Protein AF-A0A8X7C765-F1 (afdb_monomer_lite)

Sequence (168 aa):
MLQKYILHLWETSGDFVQSQWDKIFASLGSDVDTIAIWGTFTYTCLLYWIVASFYTFIDVTGKPKFAVKHRIQDIPSYPVPLNSVLKLSRQVLINQILSIPFYMVGYHLMVLRGYDTKKSLPSFQRVFLELLFCAAVEEIGFYYSHRVLHLPFFYKHIHKKHHEWKSP

Foldseek 3Di:
DVVVVVVVVQVVVQVVVLVVLVVVCVVVDVPLLCCQQVVVLVVVVVVCCVVVVVVLVCLQPVDDVVVNVVDPDDDVDGSDDVVVVVVVVVVVVVVSVVCSVVSNVVSVVCVVVPNDSDSRDDGSVVVVVVVVVVVVVCVVVVVVVVVVCPPPVNVVPPVVVVCPPDDD

Radius of gyration: 20.83 Å; chains: 1; bounding box: 42×42×60 Å

Structure (mmCIF, N/CA/C/O backbone):
data_AF-A0A8X7C765-F1
#
_entry.id   AF-A0A8X7C765-F1
#
loop_
_atom_site.group_PDB
_atom_site.id
_atom_site.type_symbol
_atom_site.label_atom_id
_atom_site.label_alt_id
_atom_site.label_comp_id
_atom_site.label_asym_id
_atom_site.label_entity_id
_atom_site.label_seq_id
_atom_site.pdbx_PDB_ins_code
_atom_site.Cartn_x
_atom_site.Cartn_y
_atom_site.Cartn_z
_atom_site.occupancy
_atom_site.B_iso_or_equiv
_atom_site.auth_seq_id
_atom_site.auth_comp_id
_atom_site.auth_asym_id
_atom_site.auth_atom_id
_atom_site.pdbx_PDB_model_num
ATOM 1 N N . MET A 1 1 ? -7.412 15.705 -37.286 1.00 73.81 1 MET A N 1
ATOM 2 C CA . MET A 1 1 ? -7.114 16.745 -36.275 1.00 73.81 1 MET A CA 1
ATOM 3 C C . MET A 1 1 ? -7.062 16.136 -34.872 1.00 73.81 1 MET A C 1
ATOM 5 O O . MET A 1 1 ? -5.984 16.113 -34.301 1.00 73.81 1 MET A O 1
ATOM 9 N N . LEU A 1 2 ? -8.149 15.531 -34.376 1.00 80.06 2 LEU A N 1
ATOM 10 C CA . LEU A 1 2 ? -8.221 14.869 -33.059 1.00 80.06 2 LEU A CA 1
ATOM 11 C C . LEU A 1 2 ? -7.115 13.822 -32.801 1.00 80.06 2 LEU A C 1
ATOM 13 O O . LEU A 1 2 ? -6.479 13.842 -31.757 1.00 80.06 2 LEU A O 1
ATOM 17 N N . GLN A 1 3 ? -6.822 12.962 -33.780 1.00 81.12 3 GLN A N 1
ATOM 18 C CA . GLN A 1 3 ? -5.778 11.936 -33.658 1.00 81.12 3 GLN A CA 1
ATOM 19 C C . GLN A 1 3 ? -4.382 12.523 -33.379 1.00 81.12 3 GLN A C 1
ATOM 21 O O . GLN A 1 3 ? -3.630 11.954 -32.598 1.00 81.12 3 GLN A O 1
ATOM 26 N N . LYS A 1 4 ? -4.051 13.685 -33.964 1.00 84.12 4 LYS A N 1
ATOM 27 C CA . LYS A 1 4 ? -2.771 14.369 -33.715 1.00 84.12 4 LYS A CA 1
ATOM 28 C C . LYS A 1 4 ? -2.699 14.924 -32.292 1.00 84.12 4 LYS A C 1
ATOM 30 O O . LYS A 1 4 ? -1.660 14.809 -31.659 1.00 84.12 4 LYS A O 1
ATOM 35 N N . TYR A 1 5 ? -3.802 15.475 -31.781 1.00 86.69 5 TYR A N 1
ATOM 36 C CA . TYR A 1 5 ? -3.880 15.952 -30.397 1.00 86.69 5 TYR A CA 1
ATOM 37 C C . TYR A 1 5 ? -3.743 14.813 -29.385 1.00 86.69 5 TYR A C 1
ATOM 39 O O . TYR A 1 5 ? -3.026 14.957 -28.403 1.00 86.69 5 TYR A O 1
ATOM 47 N N . ILE A 1 6 ? -4.390 13.675 -29.646 1.00 84.81 6 ILE A N 1
ATOM 48 C CA . ILE A 1 6 ? -4.301 12.488 -28.790 1.00 84.81 6 ILE A CA 1
ATOM 49 C C . ILE A 1 6 ? -2.866 11.946 -28.763 1.00 84.81 6 ILE A C 1
ATOM 51 O O . ILE A 1 6 ? -2.335 11.693 -27.688 1.00 84.81 6 ILE A O 1
ATOM 55 N N . LEU A 1 7 ? -2.217 11.816 -29.925 1.00 87.94 7 LEU A N 1
ATOM 56 C CA . LEU A 1 7 ? -0.815 11.391 -30.006 1.00 87.94 7 LEU A CA 1
ATOM 57 C C . LEU A 1 7 ? 0.111 12.345 -29.246 1.00 87.94 7 LEU A C 1
ATOM 59 O O . LEU A 1 7 ? 0.899 11.900 -28.419 1.00 87.94 7 LEU A O 1
ATOM 63 N N . HIS A 1 8 ? -0.054 13.652 -29.455 1.00 88.38 8 HIS A N 1
ATOM 64 C CA . HIS A 1 8 ? 0.739 14.662 -28.764 1.00 88.38 8 HIS A CA 1
ATOM 65 C C . HIS A 1 8 ? 0.554 14.614 -27.239 1.00 88.38 8 HIS A C 1
ATOM 67 O O . HIS A 1 8 ? 1.524 14.743 -26.495 1.00 88.38 8 HIS A O 1
ATOM 73 N N . LEU A 1 9 ? -0.674 14.384 -26.760 1.00 88.62 9 LEU A N 1
ATOM 74 C CA . LEU A 1 9 ? -0.951 14.190 -25.336 1.00 88.62 9 LEU A CA 1
ATOM 75 C C . LEU A 1 9 ? -0.209 12.966 -24.782 1.00 88.62 9 LEU A C 1
ATOM 77 O O . LEU A 1 9 ? 0.377 13.048 -23.704 1.00 88.62 9 LEU A O 1
ATOM 81 N N . TRP A 1 10 ? -0.214 11.843 -25.506 1.00 90.44 10 TRP A N 1
ATOM 82 C CA . TRP A 1 10 ? 0.490 10.633 -25.075 1.00 90.44 10 TRP A CA 1
ATOM 83 C C . TRP A 1 10 ? 2.003 10.820 -25.015 1.00 90.44 10 TRP A C 1
ATOM 85 O O . TRP A 1 10 ? 2.623 10.391 -24.043 1.00 90.44 10 TRP A O 1
ATOM 95 N N . GLU A 1 11 ? 2.581 11.468 -26.024 1.00 90.19 11 GLU A N 1
ATOM 96 C CA . GLU A 1 11 ? 4.018 11.747 -26.099 1.00 90.19 11 GLU A CA 1
ATOM 97 C C . GLU A 1 11 ? 4.453 12.685 -24.970 1.00 90.19 11 GLU A C 1
ATOM 99 O O . GLU A 1 11 ? 5.283 12.312 -24.147 1.00 90.19 11 GLU A O 1
ATOM 104 N N . THR A 1 12 ? 3.809 13.850 -24.848 1.00 91.75 12 THR A N 1
ATOM 105 C CA . THR A 1 12 ? 4.139 14.835 -23.801 1.00 91.75 12 THR A CA 1
ATOM 106 C C . THR A 1 12 ? 3.964 14.282 -22.387 1.00 91.75 12 THR A C 1
ATOM 108 O O . THR A 1 12 ? 4.781 14.560 -21.508 1.00 91.75 12 THR A O 1
ATOM 111 N N . SER A 1 13 ? 2.933 13.461 -22.159 1.00 90.88 13 SER A N 1
ATOM 112 C CA . SER A 1 13 ? 2.738 12.786 -20.870 1.00 90.88 13 SER A CA 1
ATOM 113 C C . SER A 1 13 ? 3.833 11.749 -20.608 1.00 90.88 13 SER A C 1
ATOM 115 O O . SER A 1 13 ? 4.337 11.664 -19.489 1.00 90.88 13 SER A O 1
ATOM 117 N N . GLY A 1 14 ? 4.227 10.982 -21.629 1.00 90.56 14 GLY A N 1
ATOM 118 C CA . GLY A 1 14 ? 5.324 10.018 -21.543 1.00 90.56 14 GLY A CA 1
ATOM 119 C C . GLY A 1 14 ? 6.653 10.685 -21.191 1.00 90.56 14 GLY A C 1
ATOM 120 O O . GLY A 1 14 ? 7.301 10.278 -20.227 1.00 90.56 14 GLY A O 1
ATOM 121 N N . ASP A 1 15 ? 7.007 11.756 -21.901 1.00 91.81 15 ASP A N 1
ATOM 122 C CA . ASP A 1 15 ? 8.240 12.518 -21.680 1.00 91.81 15 ASP A CA 1
ATOM 123 C C . ASP A 1 15 ? 8.292 13.118 -20.272 1.00 91.81 15 ASP A C 1
ATOM 125 O O . ASP A 1 15 ? 9.315 13.053 -19.582 1.00 91.81 15 ASP A O 1
ATOM 129 N N . PHE A 1 16 ? 7.167 13.665 -19.801 1.00 92.31 16 PHE A N 1
ATOM 130 C CA . PHE A 1 16 ? 7.075 14.193 -18.447 1.00 92.31 16 PHE A CA 1
ATOM 131 C C . PHE A 1 16 ? 7.335 13.104 -17.400 1.00 92.31 16 PHE A C 1
ATOM 133 O O . PHE A 1 16 ? 8.164 13.307 -16.508 1.00 92.31 16 PHE A O 1
ATOM 140 N N . VAL A 1 17 ? 6.670 11.949 -17.508 1.00 89.75 17 VAL A N 1
ATOM 141 C CA . VAL A 1 17 ? 6.823 10.845 -16.547 1.00 89.75 17 VAL A CA 1
ATOM 142 C C . VAL A 1 17 ? 8.245 10.280 -16.592 1.00 89.75 17 VAL A C 1
ATOM 144 O O . VAL A 1 17 ? 8.853 10.100 -15.535 1.00 89.75 17 VAL A O 1
ATOM 147 N N . GLN A 1 18 ? 8.820 10.097 -17.785 1.00 91.31 18 GLN A N 1
ATOM 148 C CA . GLN A 1 18 ? 10.214 9.679 -17.946 1.00 91.31 18 GLN A CA 1
ATOM 149 C C . GLN A 1 18 ? 11.175 10.657 -17.259 1.00 91.31 18 GLN A C 1
ATOM 151 O O . GLN A 1 18 ? 12.058 10.230 -16.521 1.00 91.31 18 GLN A O 1
ATOM 156 N N . SER A 1 19 ? 10.967 11.970 -17.413 1.00 91.75 19 SER A N 1
ATOM 157 C CA . SER A 1 19 ? 11.832 12.975 -16.784 1.00 91.75 19 SER A CA 1
ATOM 158 C C . SER A 1 19 ? 11.791 12.940 -15.251 1.00 91.75 19 SER A C 1
ATOM 160 O O . SER A 1 19 ? 12.791 13.245 -14.600 1.00 91.75 19 SER A O 1
ATOM 162 N N . GLN A 1 20 ? 10.654 12.572 -14.645 1.00 90.88 20 GLN A N 1
ATOM 163 C CA . GLN A 1 20 ? 10.581 12.394 -13.191 1.00 90.88 20 GLN A CA 1
ATOM 164 C C . GLN A 1 20 ? 11.237 11.082 -12.766 1.00 90.88 20 GLN A C 1
ATOM 166 O O . GLN A 1 20 ? 11.953 11.057 -11.765 1.00 90.88 20 GLN A O 1
ATOM 171 N N . TRP A 1 21 ? 11.041 10.014 -13.540 1.00 86.50 21 TRP A N 1
ATOM 172 C CA . TRP A 1 21 ? 11.698 8.735 -13.300 1.00 86.50 21 TRP A CA 1
ATOM 173 C C . TRP A 1 21 ? 13.219 8.855 -13.351 1.00 86.50 21 TRP A C 1
ATOM 175 O O . TRP A 1 21 ? 13.895 8.368 -12.451 1.00 86.50 21 TRP A O 1
ATOM 185 N N . ASP A 1 22 ? 13.759 9.603 -14.311 1.00 88.81 22 ASP A N 1
ATOM 186 C CA . ASP A 1 22 ? 15.197 9.848 -14.414 1.00 88.81 22 ASP A CA 1
ATOM 187 C C . ASP A 1 22 ? 15.767 10.539 -13.166 1.00 88.81 22 ASP A C 1
ATOM 189 O O . ASP A 1 22 ? 16.877 10.216 -12.741 1.00 88.81 22 ASP A O 1
ATOM 193 N N . LYS A 1 23 ? 15.009 11.451 -12.539 1.00 88.19 23 LYS A N 1
ATOM 194 C CA . LYS A 1 23 ? 15.410 12.100 -11.277 1.00 88.19 23 LYS A CA 1
ATOM 195 C C . LYS A 1 23 ? 15.405 11.126 -10.103 1.00 88.19 23 LYS A C 1
ATOM 197 O O . LYS A 1 23 ? 16.312 11.177 -9.279 1.00 88.19 23 LYS A O 1
ATOM 202 N N . ILE A 1 24 ? 14.394 10.259 -10.022 1.00 82.50 24 ILE A N 1
ATOM 203 C CA . ILE A 1 24 ? 14.295 9.219 -8.986 1.00 82.50 24 ILE A CA 1
ATOM 204 C C . ILE A 1 24 ? 15.438 8.215 -9.148 1.00 82.50 24 ILE A C 1
ATOM 206 O O . ILE A 1 24 ? 16.118 7.881 -8.183 1.00 82.50 24 ILE A O 1
ATOM 210 N N . PHE A 1 25 ? 15.696 7.783 -10.379 1.00 81.69 25 PHE A N 1
ATOM 211 C CA . PHE A 1 25 ? 16.785 6.873 -10.704 1.00 81.69 25 PHE A CA 1
ATOM 212 C C . PHE A 1 25 ? 18.153 7.479 -10.360 1.00 81.69 25 PHE A C 1
ATOM 214 O O . PHE A 1 25 ? 19.021 6.807 -9.811 1.00 81.69 25 PHE A O 1
ATOM 221 N N . ALA A 1 26 ? 18.338 8.778 -10.622 1.00 83.69 26 ALA A N 1
ATOM 222 C CA . ALA A 1 26 ? 19.557 9.490 -10.249 1.00 83.69 26 ALA A CA 1
ATOM 223 C C . ALA A 1 26 ? 19.741 9.632 -8.726 1.00 83.69 26 ALA A C 1
ATOM 225 O O . ALA A 1 26 ? 20.879 9.686 -8.267 1.00 83.69 26 ALA A O 1
ATOM 226 N N . SER A 1 27 ? 18.657 9.703 -7.943 1.00 81.00 27 SER A N 1
ATOM 227 C CA . SER A 1 27 ? 18.730 9.905 -6.489 1.00 81.00 27 SER A CA 1
ATOM 228 C C . SER A 1 27 ? 18.818 8.608 -5.684 1.00 81.00 27 SER A C 1
ATOM 230 O O . SER A 1 27 ? 19.502 8.580 -4.664 1.00 81.00 27 SER A O 1
ATOM 232 N N . LEU A 1 28 ? 18.150 7.540 -6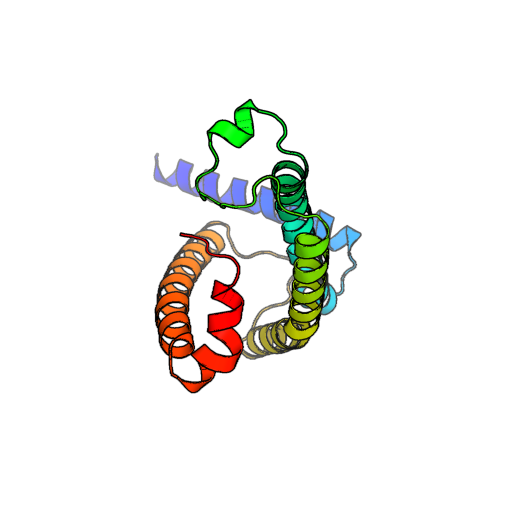.129 1.00 75.75 28 LEU A N 1
ATOM 233 C CA . LEU A 1 28 ? 18.104 6.246 -5.436 1.00 75.75 28 LEU A CA 1
ATOM 234 C C . LEU A 1 28 ? 19.216 5.275 -5.868 1.00 75.75 28 LEU A C 1
ATOM 236 O O . LEU A 1 28 ? 19.363 4.213 -5.267 1.00 75.75 28 LEU A O 1
ATOM 240 N N . GLY A 1 29 ? 20.028 5.656 -6.858 1.00 71.44 29 GLY A N 1
ATOM 241 C CA . GLY A 1 29 ? 21.129 4.853 -7.386 1.00 71.44 29 GLY A CA 1
ATOM 242 C C . GLY A 1 29 ? 20.706 3.952 -8.547 1.00 71.44 29 GLY A C 1
ATOM 243 O O . GLY A 1 29 ? 19.536 3.656 -8.743 1.00 71.44 29 GLY A O 1
ATOM 244 N N . SER A 1 30 ? 21.674 3.501 -9.344 1.00 68.38 30 SER A N 1
ATOM 245 C CA . SER A 1 30 ? 21.403 2.773 -10.594 1.00 68.38 30 SER A CA 1
ATOM 246 C C . SER A 1 30 ? 21.027 1.293 -10.417 1.00 68.38 30 SER A C 1
ATOM 248 O O . SER A 1 30 ? 20.996 0.561 -11.406 1.00 68.38 30 SER A O 1
ATOM 250 N N . ASP A 1 31 ? 20.785 0.831 -9.186 1.00 82.38 31 ASP A N 1
ATOM 251 C CA . ASP A 1 31 ? 20.409 -0.557 -8.907 1.00 82.38 31 ASP A CA 1
ATOM 252 C C . ASP A 1 31 ? 18.886 -0.731 -8.973 1.00 82.38 31 ASP A C 1
ATOM 254 O O . ASP A 1 31 ? 18.146 -0.467 -8.019 1.00 82.38 31 ASP A O 1
ATOM 258 N N . VAL A 1 32 ? 18.424 -1.163 -10.145 1.00 78.38 32 VAL A N 1
ATOM 259 C CA . VAL A 1 32 ? 17.002 -1.328 -10.463 1.00 78.38 32 VAL A CA 1
ATOM 260 C C . VAL A 1 32 ? 16.344 -2.365 -9.554 1.00 78.38 32 VAL A C 1
ATOM 262 O O . VAL A 1 32 ? 15.187 -2.182 -9.179 1.00 78.38 32 VAL A O 1
ATOM 265 N N . ASP A 1 33 ? 17.071 -3.406 -9.150 1.00 81.81 33 ASP A N 1
ATOM 266 C CA . ASP A 1 33 ? 16.553 -4.484 -8.304 1.00 81.81 33 ASP A CA 1
ATOM 267 C C . ASP A 1 33 ? 16.236 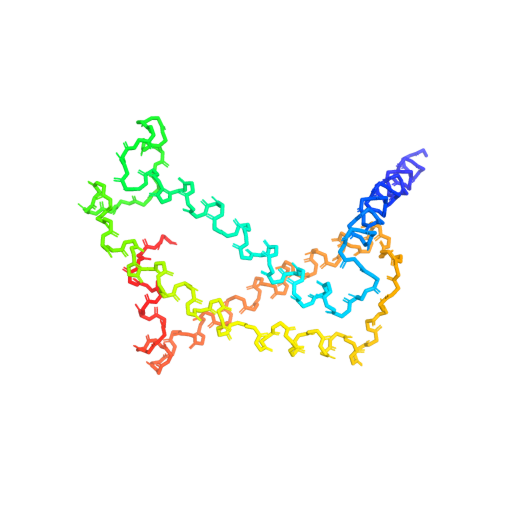-3.948 -6.903 1.00 81.81 33 ASP A C 1
ATOM 269 O O . ASP A 1 33 ? 15.141 -4.153 -6.362 1.00 81.81 33 ASP A O 1
ATOM 273 N N . THR A 1 34 ? 17.173 -3.179 -6.339 1.00 84.38 34 THR A N 1
ATOM 274 C CA . THR A 1 34 ? 16.989 -2.507 -5.050 1.00 84.38 34 THR A CA 1
ATOM 275 C C . THR A 1 34 ? 15.848 -1.496 -5.110 1.00 84.38 34 THR A C 1
ATOM 277 O O . THR A 1 34 ? 15.015 -1.470 -4.202 1.00 84.38 34 THR A O 1
ATOM 280 N N . ILE A 1 35 ? 15.739 -0.700 -6.179 1.00 85.00 35 ILE A N 1
ATOM 281 C CA . ILE A 1 35 ? 14.620 0.241 -6.339 1.00 85.00 35 ILE A CA 1
ATOM 282 C C . ILE A 1 35 ? 13.284 -0.508 -6.446 1.00 85.00 35 ILE A C 1
ATOM 284 O O . ILE A 1 35 ? 12.314 -0.132 -5.784 1.00 85.00 35 ILE A O 1
ATOM 288 N N . ALA A 1 36 ? 13.221 -1.576 -7.239 1.00 85.25 36 ALA A N 1
ATOM 289 C CA . ALA A 1 36 ? 11.986 -2.310 -7.484 1.00 85.25 36 ALA A CA 1
ATOM 290 C C . ALA A 1 36 ? 11.443 -2.971 -6.210 1.00 85.25 36 ALA A C 1
ATOM 292 O O . ALA A 1 36 ? 10.236 -2.937 -5.973 1.00 85.25 36 ALA A O 1
ATOM 293 N N . ILE A 1 37 ? 12.313 -3.529 -5.366 1.00 89.75 37 ILE A N 1
ATOM 294 C CA . ILE A 1 37 ? 11.904 -4.176 -4.114 1.00 89.75 37 ILE A CA 1
ATOM 295 C C . ILE A 1 37 ? 11.799 -3.146 -2.987 1.00 89.75 37 ILE A C 1
ATOM 297 O O . ILE A 1 37 ? 10.715 -2.913 -2.449 1.00 89.75 37 ILE A O 1
ATOM 301 N N . TRP A 1 38 ? 12.917 -2.517 -2.618 1.00 90.56 38 TRP A N 1
ATOM 302 C CA . TRP A 1 38 ? 13.008 -1.666 -1.430 1.00 90.56 38 TRP A CA 1
ATOM 303 C C . TRP A 1 38 ? 12.440 -0.275 -1.659 1.00 90.56 38 TRP A C 1
ATOM 305 O O . TRP A 1 38 ? 11.801 0.265 -0.756 1.00 90.56 38 TRP A O 1
ATOM 315 N N . GLY A 1 39 ? 12.614 0.288 -2.856 1.00 89.50 39 GLY A N 1
ATOM 316 C CA . GLY A 1 39 ? 11.986 1.554 -3.231 1.00 89.50 39 GLY A CA 1
ATOM 317 C C . GLY A 1 39 ? 10.462 1.438 -3.197 1.00 89.50 39 GLY A C 1
ATOM 318 O O . GLY A 1 39 ? 9.808 2.201 -2.485 1.00 89.50 39 GLY A O 1
ATOM 319 N N . THR A 1 40 ? 9.899 0.426 -3.865 1.00 89.38 40 THR A N 1
ATOM 320 C CA . THR A 1 40 ? 8.447 0.165 -3.855 1.00 89.38 40 THR A CA 1
ATOM 321 C C . THR A 1 40 ? 7.914 -0.132 -2.454 1.00 89.38 40 THR A C 1
ATOM 323 O O . THR A 1 40 ? 6.899 0.440 -2.047 1.00 89.38 40 THR A O 1
ATOM 326 N N . PHE A 1 41 ? 8.595 -0.992 -1.688 1.00 94.25 41 PHE A N 1
ATOM 327 C CA . PHE A 1 41 ? 8.196 -1.319 -0.317 1.00 94.25 41 PHE A CA 1
ATOM 328 C C . PHE A 1 41 ? 8.187 -0.078 0.583 1.00 94.25 41 PHE A C 1
ATOM 330 O O . PHE A 1 41 ? 7.212 0.176 1.294 1.00 94.25 41 PHE A O 1
ATOM 337 N N . THR A 1 42 ? 9.254 0.723 0.522 1.00 93.31 42 THR A N 1
ATOM 338 C CA . THR A 1 42 ? 9.398 1.944 1.324 1.00 93.31 42 THR A CA 1
ATOM 339 C C . THR A 1 42 ? 8.343 2.967 0.939 1.00 93.31 42 THR A C 1
ATOM 341 O O . THR A 1 42 ? 7.661 3.493 1.816 1.00 93.31 42 THR A O 1
ATOM 344 N N . TYR A 1 43 ? 8.152 3.208 -0.360 1.00 92.62 43 TYR A N 1
ATOM 345 C CA . TYR A 1 43 ? 7.128 4.121 -0.862 1.00 92.62 43 TYR A CA 1
ATOM 346 C C . TYR A 1 43 ? 5.729 3.722 -0.377 1.00 92.62 43 TYR A C 1
ATOM 348 O O . TYR A 1 43 ? 5.007 4.550 0.178 1.00 92.62 43 TYR A O 1
ATOM 356 N N . THR A 1 44 ? 5.377 2.440 -0.507 1.00 94.44 44 THR A N 1
ATOM 357 C CA . THR A 1 44 ? 4.064 1.921 -0.099 1.00 94.44 44 THR A CA 1
ATOM 358 C C . THR A 1 44 ? 3.851 2.055 1.409 1.00 94.44 44 THR A C 1
ATOM 360 O O . THR A 1 44 ? 2.797 2.517 1.850 1.00 94.44 44 THR A O 1
ATOM 363 N N . CYS A 1 45 ? 4.860 1.713 2.217 1.00 96.31 45 CYS A N 1
ATOM 364 C CA . CYS A 1 45 ? 4.796 1.871 3.669 1.00 96.31 45 CYS A CA 1
ATOM 365 C C . CYS A 1 45 ? 4.669 3.343 4.080 1.00 96.31 45 CYS A C 1
ATOM 367 O O . CYS A 1 45 ? 3.833 3.667 4.922 1.00 96.31 45 CYS A O 1
ATOM 369 N N . LEU A 1 46 ? 5.463 4.239 3.490 1.00 96.31 46 LEU A N 1
ATOM 370 C CA . LEU A 1 46 ? 5.409 5.671 3.788 1.00 96.31 46 LEU A CA 1
ATOM 371 C C . LEU A 1 46 ? 4.043 6.258 3.443 1.00 96.31 46 LEU A C 1
ATOM 373 O O . LEU A 1 46 ? 3.449 6.935 4.279 1.00 96.31 46 LEU A O 1
ATOM 377 N N . LEU A 1 47 ? 3.522 5.962 2.250 1.00 96.69 47 LEU A N 1
ATOM 378 C CA . LEU A 1 47 ? 2.205 6.429 1.829 1.00 96.69 47 LEU A CA 1
ATOM 379 C C . LEU A 1 47 ? 1.115 5.946 2.792 1.00 96.69 47 LEU A C 1
ATOM 381 O O . LEU A 1 47 ? 0.304 6.754 3.249 1.00 96.69 47 LEU A O 1
ATOM 385 N N . TYR A 1 48 ? 1.145 4.659 3.157 1.00 96.94 48 TYR A N 1
ATOM 386 C CA . TYR A 1 48 ? 0.239 4.099 4.157 1.00 96.94 48 TYR A CA 1
ATOM 387 C C . TYR A 1 48 ? 0.316 4.880 5.471 1.00 96.94 48 TYR A C 1
ATOM 389 O O . TYR A 1 48 ? -0.709 5.340 5.963 1.00 96.94 48 TYR A O 1
ATOM 397 N N . TRP A 1 49 ? 1.513 5.066 6.037 1.00 97.88 49 TRP A N 1
ATOM 398 C CA . TRP A 1 49 ? 1.660 5.704 7.346 1.00 97.88 49 TRP A CA 1
ATOM 399 C C . TRP A 1 49 ? 1.294 7.185 7.322 1.00 97.88 49 TRP A C 1
ATOM 401 O O . TRP A 1 49 ? 0.718 7.658 8.297 1.00 97.88 49 TRP A O 1
ATOM 411 N N . ILE A 1 50 ? 1.552 7.908 6.231 1.00 97.56 50 ILE A N 1
ATOM 412 C CA . ILE A 1 50 ? 1.139 9.310 6.081 1.00 97.56 50 ILE A CA 1
ATOM 413 C C . ILE A 1 50 ? -0.389 9.416 6.121 1.00 97.56 50 ILE A C 1
ATOM 415 O O . ILE A 1 50 ? -0.941 10.153 6.942 1.00 97.56 50 ILE A O 1
ATOM 419 N N . VAL A 1 51 ? -1.079 8.647 5.275 1.00 95.81 51 VAL A N 1
ATOM 420 C CA . VAL A 1 51 ? -2.544 8.690 5.173 1.00 95.81 51 VAL A CA 1
ATOM 421 C C . VAL A 1 51 ? -3.195 8.139 6.444 1.00 95.81 51 VAL A C 1
ATOM 423 O O . VAL A 1 51 ? -4.080 8.775 7.017 1.00 95.81 51 VAL A O 1
ATOM 426 N N . ALA A 1 52 ? -2.726 6.992 6.938 1.00 94.62 52 ALA A N 1
ATOM 427 C CA . ALA A 1 52 ? -3.249 6.371 8.148 1.00 94.62 52 ALA A CA 1
ATOM 428 C C . ALA A 1 52 ? -3.043 7.261 9.377 1.00 94.62 52 ALA A C 1
ATOM 430 O O . ALA A 1 52 ? -3.961 7.380 10.185 1.00 94.62 52 ALA A O 1
ATOM 431 N N . SER A 1 53 ? -1.890 7.926 9.518 1.00 95.44 53 SER A N 1
ATOM 432 C CA . SER A 1 53 ? -1.643 8.837 10.646 1.00 95.44 53 SER A CA 1
ATOM 433 C C . SER A 1 53 ? -2.561 10.053 10.602 1.00 95.44 53 SER A C 1
ATOM 435 O O . SER A 1 53 ? -3.038 10.478 11.652 1.00 95.44 53 SER A O 1
ATOM 437 N N . PHE A 1 54 ? -2.855 10.584 9.411 1.00 94.19 54 PHE A N 1
ATOM 438 C CA . PHE A 1 54 ? -3.809 11.681 9.256 1.00 94.19 54 PHE A CA 1
ATOM 439 C C . PHE A 1 54 ? -5.207 11.297 9.766 1.00 94.19 54 PHE A C 1
ATOM 441 O O . PHE A 1 54 ? -5.770 12.008 10.598 1.00 94.19 54 PHE A O 1
ATOM 448 N N . TYR A 1 55 ? -5.747 10.149 9.341 1.00 91.94 55 TYR A N 1
ATOM 449 C CA . TYR A 1 55 ? -7.057 9.685 9.817 1.00 91.94 55 TYR A CA 1
ATOM 450 C C . TYR A 1 55 ? -7.035 9.274 11.293 1.00 91.94 55 TYR A C 1
ATOM 452 O O . TYR A 1 55 ? -7.898 9.692 12.062 1.00 91.94 55 TYR A O 1
ATOM 460 N N . THR A 1 56 ? -5.993 8.562 11.724 1.00 92.56 56 THR A N 1
ATOM 461 C CA . THR A 1 56 ? -5.806 8.148 13.123 1.00 92.56 56 THR A CA 1
ATOM 462 C C . THR A 1 56 ? -5.740 9.352 14.060 1.00 92.56 56 THR A C 1
ATOM 464 O O . THR A 1 56 ? -6.279 9.310 15.164 1.00 92.56 56 THR A O 1
ATOM 467 N N . PHE A 1 57 ? -5.114 10.453 13.635 1.00 93.69 57 PHE A N 1
ATOM 468 C CA . PHE A 1 57 ? -5.099 11.693 14.405 1.00 93.69 57 PHE A CA 1
ATOM 469 C C . PHE A 1 57 ? -6.519 12.218 14.646 1.00 93.69 57 PHE A C 1
ATOM 471 O O . PHE A 1 57 ? -6.854 12.587 15.773 1.00 93.69 57 PHE A O 1
ATOM 478 N N . ILE A 1 58 ? -7.375 12.212 13.621 1.00 92.94 58 ILE A N 1
ATOM 479 C CA . ILE A 1 58 ? -8.781 12.620 13.746 1.00 92.94 58 ILE A CA 1
ATOM 480 C C . ILE A 1 58 ? -9.535 11.651 14.664 1.00 92.94 58 ILE A C 1
ATOM 482 O O . ILE A 1 58 ? -10.294 12.094 15.528 1.00 92.94 58 ILE A O 1
ATOM 486 N N . ASP A 1 59 ? -9.293 10.347 14.525 1.00 91.38 59 ASP A N 1
ATOM 487 C CA . ASP A 1 59 ? -9.964 9.308 15.308 1.00 91.38 59 ASP A CA 1
ATOM 488 C C . ASP A 1 59 ? -9.615 9.350 16.794 1.00 91.38 59 ASP A C 1
ATOM 490 O O . ASP A 1 59 ? -10.495 9.165 17.632 1.00 91.38 59 ASP A O 1
ATOM 494 N N . VAL A 1 60 ? -8.360 9.646 17.133 1.00 92.88 60 VAL A N 1
ATOM 495 C CA . VAL A 1 60 ? -7.899 9.754 18.525 1.00 92.88 60 VAL A CA 1
ATOM 496 C C . VAL A 1 60 ? -8.288 11.095 19.146 1.00 92.88 60 VAL A C 1
ATOM 498 O O . VAL A 1 60 ? -8.649 11.152 20.320 1.00 92.88 60 VAL A O 1
ATOM 501 N N . THR A 1 61 ? -8.211 12.196 18.392 1.00 93.19 61 THR A N 1
ATOM 502 C CA . THR A 1 61 ? -8.412 13.543 18.959 1.00 93.19 61 THR A CA 1
ATOM 503 C C . THR A 1 61 ? -9.853 14.035 18.905 1.00 93.19 61 THR A C 1
ATOM 505 O O . THR A 1 61 ? -10.202 14.973 19.627 1.00 93.19 61 THR A O 1
ATOM 508 N N . GLY A 1 62 ? -10.692 13.468 18.035 1.00 91.19 62 GLY A N 1
ATOM 509 C CA . GLY A 1 62 ? -12.029 14.000 17.785 1.00 91.19 62 GLY A CA 1
ATOM 510 C C . GLY A 1 62 ? -12.028 15.351 17.062 1.00 91.19 62 GLY A C 1
ATOM 511 O O . GLY A 1 62 ? -12.989 16.117 17.184 1.00 91.19 62 GLY A O 1
ATOM 512 N N . LYS A 1 63 ? -10.936 15.709 16.371 1.00 91.38 63 LYS A N 1
ATOM 513 C CA . LYS A 1 63 ? -10.741 17.033 15.762 1.00 91.38 63 LYS A CA 1
ATOM 514 C C . LYS A 1 63 ? -10.163 16.928 14.346 1.00 91.38 63 LYS A C 1
ATOM 516 O O . LYS A 1 63 ? -9.398 16.012 14.075 1.00 91.38 63 LYS A O 1
ATOM 521 N N . PRO A 1 64 ? -10.458 17.902 13.464 1.00 92.81 64 PRO A N 1
ATOM 522 C CA . PRO A 1 64 ? -11.367 19.037 13.658 1.00 92.81 64 PRO A CA 1
ATOM 523 C C . PRO A 1 64 ? -12.845 18.637 13.500 1.00 92.81 64 PRO A C 1
ATOM 525 O O . PRO A 1 64 ? -13.175 17.745 12.724 1.00 92.81 64 PRO A O 1
ATOM 528 N N . LYS A 1 65 ? -13.763 19.341 14.183 1.00 89.88 65 LYS A N 1
ATOM 529 C CA . LYS A 1 65 ? -15.208 19.012 14.184 1.00 89.88 65 LYS A CA 1
ATOM 530 C C . LYS A 1 65 ? -15.824 18.926 12.780 1.00 89.88 65 LYS A C 1
ATOM 532 O O . LYS A 1 65 ? -16.739 18.136 12.571 1.00 89.88 65 LYS A O 1
ATOM 537 N N . PHE A 1 66 ? -15.323 19.711 11.818 1.00 91.88 66 PHE A N 1
ATOM 538 C CA . PHE A 1 66 ? -15.818 19.666 10.440 1.00 91.88 66 PHE A CA 1
ATOM 539 C C . PHE A 1 66 ? -15.492 18.343 9.730 1.00 91.88 66 PHE A C 1
ATOM 541 O O . PHE A 1 66 ? -16.241 17.952 8.845 1.00 91.88 66 PHE A O 1
ATOM 548 N N . ALA A 1 67 ? -14.398 17.669 10.092 1.00 89.69 67 ALA A N 1
ATOM 549 C CA . ALA A 1 67 ? -14.053 16.363 9.540 1.00 89.69 67 ALA A CA 1
ATOM 550 C C . ALA A 1 67 ? -14.860 15.263 10.241 1.00 89.69 67 ALA A C 1
ATOM 552 O O . ALA A 1 67 ? -15.433 14.400 9.585 1.00 89.69 67 ALA A O 1
ATOM 553 N N . VAL A 1 68 ? -15.003 15.360 11.569 1.00 88.75 68 VAL A N 1
ATOM 554 C CA . VAL A 1 68 ? -15.759 14.388 12.380 1.00 88.75 68 VAL A CA 1
ATOM 555 C C . VAL A 1 68 ? -17.225 14.280 11.953 1.00 88.75 68 VAL A C 1
ATOM 557 O O . VAL A 1 68 ? -17.759 13.176 11.911 1.00 88.75 68 VAL A O 1
ATOM 560 N N . LYS A 1 69 ? -17.876 15.389 11.568 1.00 88.25 69 LYS A N 1
ATOM 561 C CA . LYS A 1 69 ? -19.266 15.357 11.062 1.00 88.25 69 LYS A CA 1
ATOM 562 C C . LYS A 1 69 ? -19.450 14.549 9.768 1.00 88.25 69 LYS A C 1
ATOM 564 O O . LYS A 1 69 ? -20.582 14.238 9.424 1.00 88.25 69 LYS A O 1
ATOM 569 N N . HIS A 1 70 ? -18.372 14.255 9.040 1.00 87.50 70 HIS A N 1
ATOM 570 C CA . HIS A 1 70 ? -18.391 13.488 7.791 1.00 87.50 70 HIS A CA 1
ATOM 571 C C . HIS A 1 70 ? -17.872 12.055 7.973 1.00 87.50 70 HIS A C 1
ATOM 573 O O . HIS A 1 70 ? -17.592 11.370 6.990 1.00 87.50 70 HIS A O 1
ATOM 579 N N . ARG A 1 71 ? -17.724 11.590 9.219 1.00 84.62 71 ARG A N 1
ATOM 580 C CA . ARG A 1 71 ? -17.313 10.216 9.509 1.00 84.62 71 ARG A CA 1
ATOM 581 C C . ARG A 1 71 ? -18.371 9.233 9.002 1.00 84.62 71 ARG A C 1
ATOM 583 O O . ARG A 1 71 ? -19.548 9.372 9.313 1.00 84.62 71 ARG A O 1
ATOM 590 N N . ILE A 1 72 ? -17.927 8.231 8.247 1.00 82.50 72 ILE A N 1
ATOM 591 C CA . ILE A 1 72 ? -18.792 7.195 7.658 1.00 82.50 72 ILE A CA 1
ATOM 592 C C . ILE A 1 72 ? -19.077 6.071 8.665 1.00 82.50 72 ILE A C 1
ATOM 594 O O . ILE A 1 72 ? -20.180 5.537 8.709 1.00 82.50 72 ILE A O 1
ATOM 598 N N . GLN A 1 73 ? -18.086 5.709 9.482 1.00 78.06 73 GLN A N 1
ATOM 599 C CA . GLN A 1 73 ? -18.195 4.621 10.455 1.00 78.06 73 GLN A CA 1
ATOM 600 C C . GLN A 1 73 ? -18.816 5.113 11.759 1.00 78.06 73 GLN A C 1
ATOM 602 O O . GLN A 1 73 ? -18.317 6.067 12.357 1.00 78.06 73 GLN A O 1
ATOM 607 N N . ASP A 1 74 ? -19.861 4.447 12.246 1.00 72.31 74 ASP A N 1
ATOM 608 C CA . ASP A 1 74 ? -20.399 4.723 13.577 1.00 72.31 74 ASP A CA 1
ATOM 609 C C . ASP A 1 74 ? -19.751 3.802 14.617 1.00 72.31 74 ASP A C 1
ATOM 611 O O . ASP A 1 74 ? -20.131 2.643 14.788 1.00 72.31 74 ASP A O 1
ATOM 615 N N . ILE A 1 75 ? -18.690 4.299 15.257 1.00 72.94 75 ILE A N 1
ATOM 616 C CA . ILE A 1 75 ? -17.926 3.551 16.258 1.00 72.94 75 ILE A CA 1
ATOM 617 C C . ILE A 1 75 ? -18.437 3.950 17.652 1.00 72.94 75 ILE A C 1
ATOM 619 O O . ILE A 1 75 ? -18.311 5.123 18.015 1.00 72.94 75 ILE A O 1
ATOM 623 N N . PRO A 1 76 ? -18.935 3.002 18.474 1.00 68.12 76 PRO A N 1
ATOM 624 C CA . PRO A 1 76 ? -19.498 3.302 19.796 1.00 68.12 76 PRO A CA 1
ATOM 625 C C . PRO A 1 76 ? -18.515 3.965 20.770 1.00 68.12 76 PRO A C 1
ATOM 627 O O . PRO A 1 76 ? -18.921 4.674 21.684 1.00 68.12 76 PRO A O 1
ATOM 630 N N . SER A 1 77 ? -17.214 3.726 20.591 1.00 76.00 77 SER A N 1
ATOM 631 C CA . SER A 1 77 ? -16.136 4.199 21.464 1.00 76.00 77 SER A CA 1
ATOM 632 C C . SER A 1 77 ? -15.320 5.321 20.817 1.00 76.00 77 SER A C 1
ATOM 634 O O . SER A 1 77 ? -14.096 5.223 20.747 1.00 76.00 77 SER A O 1
ATOM 636 N N . TYR A 1 78 ? -15.982 6.344 20.276 1.00 82.75 78 TYR A N 1
ATOM 637 C CA . TYR A 1 78 ? -15.313 7.515 19.708 1.00 82.75 78 TYR A CA 1
ATOM 638 C C . TYR A 1 78 ? -15.186 8.649 20.746 1.00 82.75 78 TYR A C 1
ATOM 640 O O . TYR A 1 78 ? -16.184 8.955 21.401 1.00 82.75 78 TYR A O 1
ATOM 648 N N . PRO A 1 79 ? -14.037 9.345 20.866 1.00 87.88 79 PRO A N 1
ATOM 649 C CA . PRO A 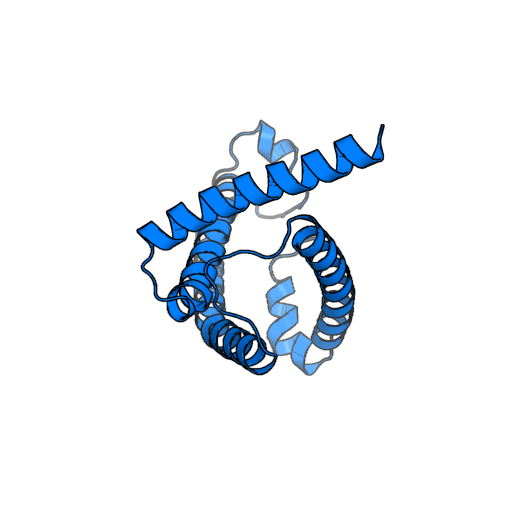1 79 ? -12.775 9.139 20.145 1.00 87.88 79 PRO A CA 1
ATOM 650 C C . PRO A 1 79 ? -12.103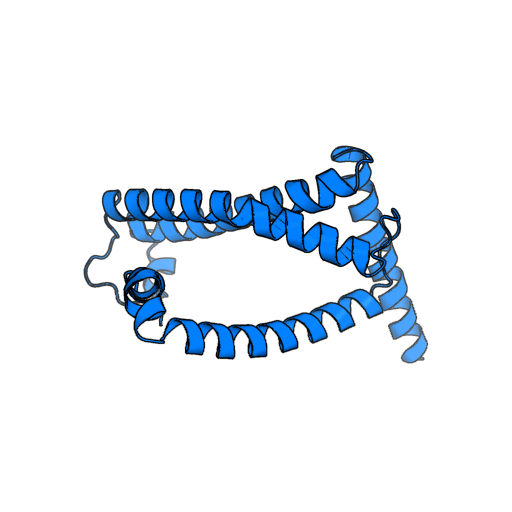 7.801 20.469 1.00 87.88 79 PRO A C 1
ATOM 652 O O . PRO A 1 79 ? -12.246 7.272 21.571 1.00 87.88 79 PRO A O 1
ATOM 655 N N . VAL A 1 80 ? -11.366 7.260 19.502 1.00 91.06 80 VAL A N 1
ATOM 656 C CA . VAL A 1 80 ? -10.741 5.939 19.600 1.00 91.06 80 VAL A CA 1
ATOM 657 C C . VAL A 1 80 ? -9.636 5.952 20.667 1.00 91.06 80 VAL A C 1
ATOM 659 O O . VAL A 1 80 ? -8.749 6.809 20.623 1.00 91.06 80 VAL A O 1
ATOM 662 N N . PRO A 1 81 ? -9.619 4.989 21.610 1.00 92.62 81 PRO A N 1
ATOM 663 C CA . PRO A 1 81 ? -8.567 4.907 22.616 1.00 92.62 81 PRO A CA 1
ATOM 664 C C . PRO A 1 81 ? -7.178 4.693 22.001 1.00 92.62 81 PRO A C 1
ATOM 666 O O . PRO A 1 81 ? -6.978 3.785 21.190 1.00 92.62 81 PRO A O 1
ATOM 669 N N . LEU A 1 82 ? -6.183 5.454 22.469 1.00 92.12 82 LEU A N 1
ATOM 670 C CA . LEU A 1 82 ? -4.804 5.372 21.970 1.00 92.12 82 LEU A CA 1
ATOM 671 C C . LEU A 1 82 ? -4.203 3.963 22.107 1.00 92.12 82 LEU A C 1
ATOM 673 O O . LEU A 1 82 ? -3.503 3.502 21.212 1.00 92.12 82 LEU A O 1
ATOM 677 N N . ASN A 1 83 ? -4.517 3.239 23.184 1.00 94.00 83 ASN A N 1
ATOM 678 C CA . ASN A 1 83 ? -4.036 1.866 23.379 1.00 94.00 83 ASN A CA 1
ATOM 679 C C . ASN A 1 83 ? -4.507 0.916 22.265 1.00 94.00 83 ASN A C 1
ATOM 681 O O . ASN A 1 83 ? -3.750 0.042 21.838 1.00 94.00 83 ASN A O 1
ATOM 685 N N . SER A 1 84 ? -5.732 1.102 21.767 1.00 91.88 84 SER A N 1
ATOM 686 C CA . SER A 1 84 ? -6.273 0.318 20.654 1.00 91.88 84 SER A CA 1
ATOM 687 C C . SER A 1 84 ? -5.531 0.629 19.355 1.00 91.88 84 SER A C 1
ATOM 689 O O . SER A 1 84 ? -5.178 -0.290 18.617 1.00 91.88 84 SER A O 1
ATOM 691 N N . VAL A 1 85 ? -5.209 1.906 19.125 1.00 93.38 85 VAL A N 1
ATOM 692 C CA . VAL A 1 85 ? -4.382 2.348 17.993 1.00 93.38 85 VAL A CA 1
ATOM 693 C C . VAL A 1 85 ? -2.976 1.763 18.079 1.00 93.38 85 VAL A C 1
ATOM 695 O O . VAL A 1 85 ? -2.497 1.209 17.101 1.00 93.38 85 VAL A O 1
ATOM 698 N N . LEU A 1 86 ? -2.319 1.799 19.240 1.00 95.25 86 LEU A N 1
ATOM 699 C CA . LEU A 1 86 ? -0.976 1.228 19.406 1.00 95.25 86 LEU A CA 1
ATOM 700 C C . LEU A 1 86 ? -0.957 -0.283 19.135 1.00 95.25 86 LEU A C 1
ATOM 702 O O . LEU A 1 86 ? -0.054 -0.783 18.458 1.00 95.25 86 LEU A O 1
ATOM 706 N N . LYS A 1 87 ? -1.973 -1.011 19.617 1.00 94.38 87 LYS A N 1
ATOM 707 C CA . LYS A 1 87 ? -2.155 -2.441 19.326 1.00 94.38 87 LYS A CA 1
ATOM 708 C C . LYS A 1 87 ? -2.314 -2.682 17.818 1.00 94.38 87 LYS A C 1
ATOM 710 O O . LYS A 1 87 ? -1.647 -3.566 17.279 1.00 94.38 87 LYS A O 1
ATOM 715 N N . LEU A 1 88 ? -3.155 -1.893 17.144 1.00 93.25 88 LEU A N 1
ATOM 716 C CA . LEU A 1 88 ? -3.375 -1.975 15.697 1.00 93.25 88 LEU A CA 1
ATOM 717 C C . LEU A 1 88 ? -2.097 -1.648 14.912 1.00 93.25 88 LEU A C 1
ATOM 719 O O . LEU A 1 88 ? -1.684 -2.434 14.064 1.00 93.25 88 LEU A O 1
ATOM 723 N N . SER A 1 89 ? -1.422 -0.548 15.244 1.00 95.69 89 SER A N 1
ATOM 724 C CA . SER A 1 89 ? -0.173 -0.118 14.610 1.00 95.69 89 SER A CA 1
ATOM 725 C C . SER A 1 89 ? 0.915 -1.183 14.713 1.00 95.69 89 SER A C 1
ATOM 727 O O . SER A 1 89 ? 1.598 -1.464 13.730 1.00 95.69 89 SER A O 1
ATOM 729 N N . ARG A 1 90 ? 1.039 -1.853 15.868 1.00 96.75 90 ARG A N 1
ATOM 730 C CA . ARG A 1 90 ? 1.954 -2.993 16.021 1.00 96.75 90 ARG A CA 1
ATOM 731 C C . ARG A 1 90 ? 1.605 -4.134 15.063 1.00 96.75 90 ARG A C 1
ATOM 733 O O . ARG A 1 90 ? 2.505 -4.697 14.446 1.00 96.75 90 ARG A O 1
ATOM 740 N N . GLN A 1 91 ? 0.324 -4.478 14.931 1.00 95.00 91 GLN A N 1
ATOM 741 C CA . GLN A 1 91 ? -0.112 -5.530 14.010 1.00 95.00 91 GLN A CA 1
ATOM 742 C C . GLN A 1 91 ? 0.176 -5.162 12.548 1.00 95.00 91 GLN A C 1
ATOM 744 O O . GLN A 1 91 ? 0.619 -6.014 11.781 1.00 95.00 91 GLN A O 1
ATOM 749 N N . VAL A 1 92 ? -0.025 -3.898 12.171 1.00 95.75 92 VAL A N 1
ATOM 750 C CA . VAL A 1 92 ? 0.284 -3.389 10.828 1.00 95.75 92 VAL A CA 1
ATOM 751 C C . VAL A 1 92 ? 1.776 -3.501 10.522 1.00 95.75 92 VAL A C 1
ATOM 753 O O . VAL A 1 92 ? 2.129 -4.010 9.463 1.00 95.75 92 VAL A O 1
ATOM 756 N N . LEU A 1 93 ? 2.652 -3.100 11.450 1.00 97.38 93 LEU A N 1
ATOM 757 C CA . LEU A 1 93 ? 4.105 -3.224 11.275 1.00 97.38 93 LEU A CA 1
ATOM 758 C C . LEU A 1 93 ? 4.532 -4.683 11.074 1.00 97.38 93 LEU A C 1
ATOM 760 O O . LEU A 1 93 ? 5.324 -4.979 10.183 1.00 97.38 93 LEU A O 1
ATOM 764 N N . ILE A 1 94 ? 3.967 -5.607 11.859 1.00 96.75 94 ILE A N 1
ATOM 765 C CA . ILE A 1 94 ? 4.213 -7.046 11.686 1.00 96.75 94 ILE A CA 1
ATOM 766 C C . ILE A 1 94 ? 3.780 -7.492 10.283 1.00 96.75 94 ILE A C 1
ATOM 768 O O . ILE A 1 94 ? 4.547 -8.158 9.594 1.00 96.75 94 ILE A O 1
ATOM 772 N N . ASN A 1 95 ? 2.588 -7.093 9.829 1.00 95.19 95 ASN A N 1
ATOM 773 C CA . ASN A 1 95 ? 2.089 -7.446 8.499 1.00 95.19 95 ASN A CA 1
ATOM 774 C C . ASN A 1 95 ? 2.967 -6.865 7.376 1.00 95.19 95 ASN A C 1
ATOM 776 O O . ASN A 1 95 ? 3.236 -7.561 6.401 1.00 95.19 95 ASN A O 1
ATOM 780 N N . GLN A 1 96 ? 3.450 -5.626 7.517 1.00 96.94 96 GLN A N 1
ATOM 781 C CA . GLN A 1 96 ? 4.366 -5.006 6.555 1.00 96.94 96 GLN A CA 1
ATOM 782 C C . GLN A 1 96 ? 5.685 -5.786 6.465 1.00 96.94 96 GLN A C 1
ATOM 784 O O . GLN A 1 96 ? 6.122 -6.104 5.363 1.00 96.94 96 GLN A O 1
ATOM 789 N N . ILE A 1 97 ? 6.279 -6.197 7.589 1.00 96.62 97 ILE A N 1
ATOM 790 C CA . ILE A 1 97 ? 7.500 -7.024 7.581 1.00 96.62 97 ILE A CA 1
ATOM 791 C C . ILE A 1 97 ? 7.235 -8.384 6.921 1.00 96.62 97 ILE A C 1
ATOM 793 O O . ILE A 1 97 ? 8.002 -8.823 6.066 1.00 96.62 97 ILE A O 1
ATOM 797 N N . LEU A 1 98 ? 6.117 -9.031 7.263 1.00 96.00 98 LEU A N 1
ATOM 798 C CA . LEU A 1 98 ? 5.716 -10.305 6.658 1.00 96.00 98 LEU A CA 1
ATOM 799 C C . LEU A 1 98 ? 5.398 -10.188 5.160 1.00 96.00 98 LEU A C 1
ATOM 801 O O . LEU A 1 98 ? 5.399 -11.202 4.466 1.00 96.00 98 LEU A O 1
ATOM 805 N N . SER A 1 99 ? 5.148 -8.978 4.649 1.00 95.50 99 SER A N 1
ATOM 806 C CA . SER A 1 99 ? 4.925 -8.740 3.221 1.00 95.50 99 SER A CA 1
ATOM 807 C C . SER A 1 99 ? 6.213 -8.743 2.389 1.00 95.50 99 SER A C 1
ATOM 809 O O . SER A 1 99 ? 6.146 -9.001 1.191 1.00 95.50 99 SER A O 1
ATOM 811 N N . ILE A 1 100 ? 7.390 -8.525 2.992 1.00 95.25 100 ILE A N 1
ATOM 812 C CA . ILE A 1 100 ? 8.668 -8.384 2.265 1.00 95.25 100 ILE A CA 1
ATOM 813 C C . ILE A 1 100 ? 8.963 -9.584 1.338 1.00 95.25 100 ILE A C 1
ATOM 815 O O . ILE A 1 100 ? 9.293 -9.353 0.172 1.00 95.25 100 ILE A O 1
ATOM 819 N N . PRO A 1 101 ? 8.785 -10.857 1.755 1.00 95.94 101 PRO A N 1
ATOM 820 C CA . PRO A 1 101 ? 8.945 -12.001 0.857 1.00 95.94 101 PRO A CA 1
ATOM 821 C C . PRO A 1 101 ? 8.054 -11.948 -0.386 1.00 95.94 101 PRO A C 1
ATOM 823 O O . PRO A 1 101 ? 8.485 -12.379 -1.451 1.00 95.94 101 PRO A O 1
ATOM 826 N N . PHE A 1 102 ? 6.849 -11.382 -0.290 1.00 93.00 102 PHE A N 1
ATOM 827 C CA . PHE A 1 102 ? 5.953 -11.236 -1.438 1.00 93.00 102 PHE A CA 1
ATOM 828 C C . PHE A 1 102 ? 6.469 -10.196 -2.436 1.00 93.00 102 PHE A C 1
ATOM 830 O O . PHE A 1 102 ? 6.372 -10.436 -3.636 1.00 93.00 102 PHE A O 1
ATOM 837 N N . TYR A 1 103 ? 7.080 -9.098 -1.973 1.00 92.44 103 TYR A N 1
ATOM 838 C CA . TYR A 1 103 ? 7.764 -8.144 -2.859 1.00 92.44 103 TYR A CA 1
ATOM 839 C C . TYR A 1 103 ? 8.953 -8.797 -3.569 1.00 92.44 103 TYR A C 1
ATOM 841 O O . TYR A 1 103 ? 9.098 -8.653 -4.781 1.00 92.44 103 TYR A O 1
ATOM 849 N N . MET A 1 104 ? 9.768 -9.563 -2.836 1.00 93.50 104 MET A N 1
ATOM 850 C CA . MET A 1 104 ? 10.921 -10.264 -3.412 1.00 93.50 104 MET A CA 1
ATOM 851 C C . MET A 1 104 ? 10.486 -11.291 -4.464 1.00 93.50 104 MET A C 1
ATOM 853 O O . MET A 1 104 ? 10.962 -11.253 -5.597 1.00 93.50 104 MET A O 1
ATOM 857 N N . VAL A 1 105 ? 9.544 -12.175 -4.119 1.00 94.69 105 VAL A N 1
ATOM 858 C CA . VAL A 1 105 ? 9.010 -13.187 -5.042 1.00 94.69 105 VAL A CA 1
ATOM 859 C C . VAL A 1 105 ? 8.325 -12.524 -6.234 1.00 94.69 105 VAL A C 1
ATOM 861 O O . VAL A 1 105 ? 8.577 -12.915 -7.371 1.00 94.69 105 VAL A O 1
ATOM 864 N N . GLY A 1 106 ? 7.506 -11.496 -5.998 1.00 92.44 106 GLY A N 1
ATOM 865 C CA . GLY A 1 106 ? 6.839 -10.735 -7.052 1.00 92.44 106 GLY A CA 1
ATOM 866 C C . GLY A 1 106 ? 7.833 -10.145 -8.050 1.00 92.44 106 GLY A C 1
ATOM 867 O O . GLY A 1 106 ? 7.668 -10.337 -9.253 1.00 92.44 106 GLY A O 1
ATOM 868 N N . TYR A 1 107 ? 8.909 -9.521 -7.563 1.00 90.81 107 TYR A N 1
ATOM 869 C CA . TYR A 1 107 ? 9.981 -9.006 -8.413 1.00 90.81 107 TYR A CA 1
ATOM 870 C C . TYR A 1 107 ? 10.616 -10.098 -9.280 1.00 90.81 107 TYR A C 1
ATOM 872 O O . TYR A 1 107 ? 10.696 -9.961 -10.499 1.00 90.81 107 TYR A O 1
ATOM 880 N N . HIS A 1 108 ? 10.995 -11.223 -8.676 1.00 91.06 108 HIS A N 1
ATOM 881 C CA . HIS A 1 108 ? 11.663 -12.305 -9.400 1.00 91.06 108 HIS A CA 1
ATOM 882 C C . HIS A 1 108 ? 10.738 -12.962 -10.433 1.00 91.06 108 HIS A C 1
ATOM 884 O O . HIS A 1 108 ? 11.190 -13.344 -11.509 1.00 91.06 108 HIS A O 1
ATOM 890 N N . LEU A 1 109 ? 9.433 -13.047 -10.153 1.00 92.94 109 LEU A N 1
ATOM 891 C CA . LEU A 1 109 ? 8.439 -13.506 -11.125 1.00 92.94 109 LEU A CA 1
ATOM 892 C C . LEU A 1 109 ? 8.293 -12.539 -12.306 1.00 92.94 109 LEU A C 1
ATOM 894 O O . LEU A 1 109 ? 8.102 -12.994 -13.434 1.00 92.94 109 LEU A O 1
ATOM 898 N N . MET A 1 110 ? 8.394 -11.226 -12.074 1.00 89.38 110 MET A N 1
ATOM 899 C CA . MET A 1 110 ? 8.407 -10.236 -13.154 1.00 89.38 110 MET A CA 1
ATOM 900 C C . MET A 1 110 ? 9.656 -10.399 -14.024 1.00 89.38 110 MET A C 1
ATOM 902 O O . MET A 1 110 ? 9.528 -10.522 -15.243 1.00 89.38 110 MET A O 1
ATOM 906 N N . VAL A 1 111 ? 10.843 -10.492 -13.415 1.00 89.69 111 VAL A N 1
ATOM 907 C CA . VAL A 1 111 ? 12.110 -10.728 -14.134 1.00 89.69 111 VAL A CA 1
ATOM 908 C C . VAL A 1 111 ? 12.047 -12.023 -14.948 1.00 89.69 111 VAL A C 1
ATOM 910 O O . VAL A 1 111 ? 12.368 -12.018 -16.134 1.00 89.69 111 VAL A O 1
ATOM 913 N N . LEU A 1 112 ? 11.532 -13.113 -14.365 1.00 91.50 112 LEU A N 1
ATOM 914 C CA . LEU A 1 112 ? 11.352 -14.398 -15.052 1.00 91.50 112 LEU A CA 1
ATOM 915 C C . LEU A 1 112 ? 10.441 -14.295 -16.287 1.00 91.50 112 LEU A C 1
ATOM 917 O O . LEU A 1 112 ? 10.630 -15.022 -17.259 1.00 91.50 112 LEU A O 1
ATOM 921 N N . ARG A 1 113 ? 9.456 -13.390 -16.270 1.00 90.25 113 ARG A N 1
ATOM 922 C CA . ARG A 1 113 ? 8.565 -13.121 -17.410 1.00 90.25 113 ARG A CA 1
ATOM 923 C C . ARG A 1 113 ? 9.156 -12.163 -18.449 1.00 90.25 113 ARG A C 1
ATOM 925 O O . ARG A 1 113 ? 8.464 -11.828 -19.408 1.00 90.25 113 ARG A O 1
ATOM 932 N N . GLY A 1 114 ? 10.409 -11.742 -18.283 1.00 86.38 114 GLY A N 1
ATOM 933 C CA . GLY A 1 114 ? 11.089 -10.821 -19.191 1.00 86.38 114 GLY A CA 1
ATOM 934 C C . GLY A 1 114 ? 10.867 -9.349 -18.853 1.00 86.38 114 GLY A C 1
ATOM 935 O O . GLY A 1 114 ? 10.883 -8.518 -19.760 1.00 86.38 114 GLY A O 1
ATOM 936 N N . TYR A 1 115 ? 10.629 -9.014 -17.578 1.00 82.50 115 TYR A N 1
ATOM 937 C CA . TYR A 1 115 ? 10.657 -7.624 -17.127 1.00 82.50 115 TYR A CA 1
ATOM 938 C C . TYR A 1 115 ? 12.038 -7.025 -17.397 1.00 82.50 115 TYR A C 1
ATOM 940 O O . TYR A 1 115 ? 13.048 -7.464 -16.847 1.00 82.50 115 TYR A O 1
ATOM 948 N N . ASP A 1 116 ? 12.058 -6.047 -18.294 1.00 72.56 116 ASP A N 1
ATOM 949 C CA . ASP A 1 116 ? 13.263 -5.379 -18.748 1.00 72.56 116 ASP A CA 1
ATOM 950 C C . ASP A 1 116 ? 13.582 -4.245 -17.774 1.00 72.56 116 ASP A C 1
ATOM 952 O O . ASP A 1 116 ? 12.850 -3.259 -17.694 1.00 72.56 116 ASP A O 1
ATOM 956 N N . THR A 1 117 ? 14.676 -4.374 -17.027 1.00 66.19 117 THR A N 1
ATOM 957 C CA . THR A 1 117 ? 15.143 -3.390 -16.037 1.00 66.19 117 THR A CA 1
ATOM 958 C C . THR A 1 117 ? 15.745 -2.136 -16.688 1.00 66.19 117 THR A C 1
ATOM 960 O O . THR A 1 117 ? 16.584 -1.448 -16.107 1.00 66.19 117 THR A O 1
ATOM 963 N N . LYS A 1 118 ? 15.336 -1.805 -17.919 1.00 65.56 118 LYS A N 1
ATOM 964 C CA . LYS A 1 118 ? 15.784 -0.607 -18.629 1.00 65.56 118 LYS A CA 1
ATOM 965 C C . LYS A 1 118 ? 15.325 0.661 -17.918 1.00 65.56 118 LYS A C 1
ATOM 967 O O . LYS A 1 118 ? 14.229 0.760 -17.379 1.00 65.56 118 LYS A O 1
ATOM 972 N N . LYS A 1 119 ? 16.168 1.690 -18.020 1.00 65.00 119 LYS A N 1
ATOM 973 C CA . LYS A 1 119 ? 15.904 3.046 -17.521 1.00 65.00 119 LYS A CA 1
ATOM 974 C C . LYS A 1 119 ? 14.677 3.706 -18.178 1.00 65.00 119 LYS A C 1
ATOM 976 O O . LYS A 1 119 ? 14.077 4.599 -17.589 1.00 65.00 119 LYS A O 1
ATOM 981 N N . SER A 1 120 ? 14.310 3.292 -19.390 1.00 81.56 120 SER A N 1
ATOM 982 C CA . SER A 1 120 ? 13.158 3.831 -20.116 1.00 81.56 120 SER A CA 1
ATOM 983 C C . SER A 1 120 ? 11.857 3.174 -19.664 1.00 81.56 120 SER A C 1
ATOM 985 O O . SER A 1 120 ? 11.709 1.955 -19.773 1.00 81.56 120 SER A O 1
ATOM 987 N N . LEU A 1 121 ? 10.900 3.983 -19.229 1.00 85.62 121 LEU A N 1
ATOM 988 C CA . LEU A 1 121 ? 9.553 3.540 -18.915 1.00 85.62 121 LEU A CA 1
ATOM 989 C C . LEU A 1 121 ? 8.794 3.109 -20.182 1.00 85.62 121 LEU A C 1
ATOM 991 O O . LEU A 1 121 ? 9.103 3.566 -21.288 1.00 85.62 121 LEU A O 1
ATOM 995 N N . PRO A 1 122 ? 7.770 2.247 -20.042 1.00 87.94 122 PRO A N 1
ATOM 996 C CA . PRO A 1 122 ? 6.831 1.983 -21.123 1.00 87.94 122 PRO A CA 1
ATOM 997 C C . PRO A 1 122 ? 6.144 3.271 -21.595 1.00 87.94 122 PRO A C 1
ATOM 999 O O . PRO A 1 122 ? 6.043 4.249 -20.854 1.00 87.94 122 PRO A O 1
ATOM 1002 N N . SER A 1 123 ? 5.609 3.261 -22.819 1.00 89.69 123 SER A N 1
ATOM 1003 C CA . SER A 1 123 ? 4.819 4.394 -23.310 1.00 89.69 123 SER A CA 1
ATOM 1004 C C . SER A 1 123 ? 3.633 4.679 -22.384 1.00 89.69 123 SER A C 1
ATOM 1006 O O . SER A 1 123 ? 3.051 3.763 -21.795 1.00 89.69 123 SER A O 1
ATOM 1008 N N . PHE A 1 124 ? 3.222 5.946 -22.297 1.00 89.44 124 PHE A N 1
ATOM 1009 C CA . PHE A 1 124 ? 2.124 6.346 -21.414 1.00 89.44 124 PHE A CA 1
ATOM 1010 C C . PHE A 1 124 ? 0.829 5.568 -21.700 1.00 89.44 124 PHE A C 1
ATOM 1012 O O . PHE A 1 124 ? 0.145 5.124 -20.782 1.00 89.44 124 PHE A O 1
ATOM 1019 N N . GLN A 1 125 ? 0.523 5.333 -22.980 1.00 90.69 125 GLN A N 1
ATOM 1020 C CA . GLN A 1 125 ? -0.631 4.531 -23.389 1.00 90.69 125 GLN A CA 1
ATOM 1021 C C . GLN A 1 125 ? -0.552 3.095 -22.851 1.00 90.69 125 GLN A C 1
ATOM 1023 O O . GLN A 1 125 ? -1.563 2.555 -22.404 1.00 90.69 125 GLN A O 1
ATOM 1028 N N . ARG A 1 126 ? 0.632 2.470 -22.882 1.00 90.88 126 ARG A N 1
ATOM 1029 C CA . ARG A 1 126 ? 0.823 1.119 -22.352 1.00 90.88 126 ARG A CA 1
ATOM 1030 C C . ARG A 1 126 ? 0.610 1.089 -20.841 1.00 90.88 126 ARG A C 1
ATOM 1032 O O . ARG A 1 126 ? -0.156 0.250 -20.386 1.00 90.88 126 ARG A O 1
ATOM 1039 N N . VAL A 1 127 ? 1.196 2.033 -20.101 1.00 90.88 127 VAL A N 1
ATOM 1040 C CA . VAL A 1 127 ? 0.983 2.159 -18.646 1.00 90.88 127 VAL A CA 1
ATOM 1041 C C . VAL A 1 127 ? -0.504 2.320 -18.330 1.00 90.88 127 VAL A C 1
ATOM 1043 O O . VAL A 1 127 ? -1.029 1.629 -17.465 1.00 90.88 127 VAL A O 1
ATOM 1046 N N . PHE A 1 128 ? -1.212 3.184 -19.061 1.00 92.06 128 PHE A N 1
ATOM 1047 C CA . PHE A 1 128 ? -2.646 3.391 -18.866 1.00 92.06 128 PHE A CA 1
ATOM 1048 C C . PHE A 1 128 ? -3.465 2.106 -19.081 1.00 92.06 128 PHE A C 1
ATOM 1050 O O . PHE A 1 128 ? -4.314 1.770 -18.257 1.00 92.06 128 PHE A O 1
ATOM 1057 N N . LEU A 1 129 ? -3.193 1.359 -20.155 1.00 94.94 129 LEU A N 1
ATOM 1058 C CA . LEU A 1 129 ? -3.872 0.087 -20.425 1.00 94.94 129 LEU A CA 1
ATOM 1059 C C . LEU A 1 129 ? -3.527 -0.989 -19.387 1.00 94.94 129 LEU A C 1
ATOM 1061 O O . LEU A 1 129 ? -4.410 -1.735 -18.967 1.00 94.94 129 LEU A O 1
ATOM 1065 N N . GLU A 1 130 ? -2.269 -1.054 -18.950 1.00 93.69 130 GLU A N 1
ATOM 1066 C CA . GLU A 1 130 ? -1.830 -1.966 -17.892 1.00 93.69 130 GLU A CA 1
ATOM 1067 C C . GLU A 1 130 ? -2.500 -1.629 -16.553 1.00 93.69 130 GLU A C 1
ATOM 1069 O O . GLU A 1 130 ? -2.919 -2.544 -15.855 1.00 93.69 130 GLU A O 1
ATOM 1074 N N . LEU A 1 131 ? -2.706 -0.350 -16.218 1.00 95.12 131 LEU A N 1
ATOM 1075 C CA . LEU A 1 131 ? -3.461 0.052 -15.024 1.00 95.12 131 LEU A CA 1
ATOM 1076 C C . LEU A 1 131 ? -4.924 -0.400 -15.081 1.00 95.12 131 LEU A C 1
ATOM 1078 O O . LEU A 1 131 ? -5.433 -0.916 -14.089 1.00 95.12 131 LEU A O 1
ATOM 1082 N N . LEU A 1 132 ? -5.594 -0.254 -16.230 1.00 96.88 132 LEU A N 1
ATOM 1083 C CA . LEU A 1 132 ? -6.967 -0.748 -16.406 1.00 96.88 132 LEU A CA 1
ATOM 1084 C C . LEU A 1 132 ? -7.041 -2.272 -16.280 1.00 96.88 132 LEU A C 1
ATOM 1086 O O . LEU A 1 132 ? -7.944 -2.803 -15.634 1.00 96.88 132 LEU A O 1
ATOM 1090 N N . PHE A 1 133 ? -6.077 -2.978 -16.873 1.00 96.25 133 PHE A N 1
ATOM 1091 C CA . PHE A 1 133 ? -5.973 -4.425 -16.742 1.00 96.25 133 PHE A CA 1
ATOM 1092 C C . PHE A 1 133 ? -5.730 -4.840 -15.285 1.00 96.25 133 PHE A C 1
ATOM 1094 O O . PHE A 1 133 ? -6.432 -5.710 -14.774 1.00 96.25 133 PHE A O 1
ATOM 1101 N N . CYS A 1 134 ? -4.790 -4.191 -14.595 1.00 95.00 134 CYS A N 1
ATOM 1102 C CA . CYS A 1 134 ? -4.504 -4.435 -13.186 1.00 95.00 134 CYS A CA 1
ATOM 1103 C C . CYS A 1 134 ? -5.722 -4.163 -12.301 1.00 95.00 134 CYS A C 1
ATOM 1105 O O . CYS A 1 134 ? -5.982 -4.966 -11.416 1.00 95.00 134 CYS A O 1
ATOM 1107 N N . ALA A 1 135 ? -6.497 -3.106 -12.561 1.00 96.94 135 ALA A N 1
ATOM 1108 C CA . ALA A 1 135 ? -7.736 -2.830 -11.835 1.00 96.94 135 ALA A CA 1
ATOM 1109 C C . ALA A 1 135 ? -8.774 -3.951 -12.022 1.00 96.94 135 ALA A C 1
ATOM 1111 O O . ALA A 1 135 ? -9.379 -4.406 -11.059 1.00 96.94 135 ALA A O 1
ATOM 1112 N N . ALA A 1 136 ? -8.937 -4.467 -13.245 1.00 97.62 136 ALA A N 1
ATOM 1113 C CA . ALA A 1 136 ? -9.836 -5.595 -13.494 1.00 97.62 136 ALA A CA 1
ATOM 1114 C C . ALA A 1 136 ? -9.358 -6.891 -12.811 1.00 97.62 136 ALA A C 1
ATOM 1116 O O . ALA A 1 136 ? -10.161 -7.644 -12.259 1.00 97.62 136 ALA A O 1
ATOM 1117 N N . VAL A 1 137 ? -8.049 -7.163 -12.839 1.00 96.81 137 VAL A N 1
ATOM 1118 C CA . VAL A 1 137 ? -7.452 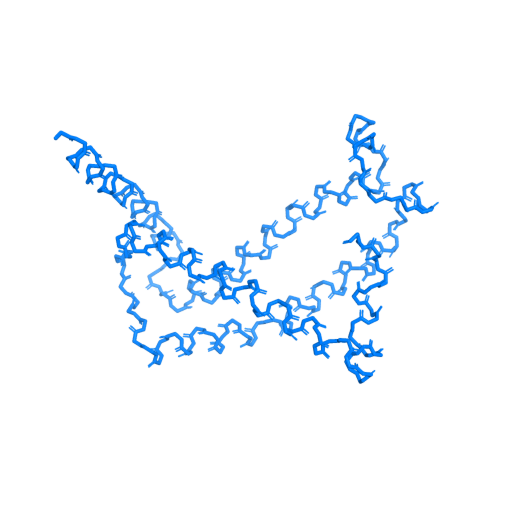-8.314 -12.144 1.00 96.81 137 VAL A CA 1
ATOM 1119 C C . VAL A 1 137 ? -7.590 -8.174 -10.630 1.00 96.81 137 VAL A C 1
ATOM 1121 O O . VAL A 1 137 ? -7.863 -9.168 -9.960 1.00 96.81 137 VAL A O 1
ATOM 1124 N N . GLU A 1 138 ? -7.411 -6.968 -10.097 1.00 96.19 138 GLU A N 1
ATOM 1125 C CA . GLU A 1 138 ? -7.547 -6.664 -8.675 1.00 96.19 138 GLU A CA 1
ATOM 1126 C C . GLU A 1 138 ? -8.981 -6.887 -8.199 1.00 96.19 138 GLU A C 1
ATOM 1128 O O . GLU A 1 138 ? -9.159 -7.630 -7.240 1.00 96.19 138 GLU A O 1
ATOM 1133 N N . GLU A 1 139 ? -9.988 -6.415 -8.934 1.00 96.56 139 GLU A N 1
ATOM 1134 C CA . GLU A 1 139 ? -11.404 -6.664 -8.630 1.00 96.56 139 GLU A CA 1
ATOM 1135 C C . GLU A 1 139 ? -11.715 -8.174 -8.539 1.00 96.56 139 GLU A C 1
ATOM 1137 O O . GLU A 1 139 ? -12.273 -8.670 -7.553 1.00 96.56 139 GLU A O 1
ATOM 1142 N N . ILE A 1 140 ? -11.289 -8.949 -9.545 1.00 97.56 140 ILE A N 1
ATOM 1143 C CA . ILE A 1 140 ? -11.496 -10.406 -9.583 1.00 97.56 140 ILE A CA 1
ATOM 1144 C C . ILE A 1 140 ? -10.734 -11.089 -8.438 1.00 97.56 140 ILE A C 1
ATOM 1146 O O . ILE A 1 140 ? -11.279 -11.935 -7.721 1.00 97.56 140 ILE A O 1
ATOM 1150 N N . GLY A 1 141 ? -9.459 -10.739 -8.267 1.00 96.50 141 GLY A N 1
ATOM 1151 C CA . GLY A 1 141 ? -8.582 -11.307 -7.249 1.00 96.50 141 GLY A CA 1
ATOM 1152 C C . GLY A 1 141 ? -9.080 -11.014 -5.837 1.00 96.50 141 GLY A C 1
ATOM 1153 O O . GLY A 1 141 ? -9.095 -11.910 -4.987 1.00 96.50 141 GLY A O 1
ATOM 1154 N N . PHE A 1 142 ? -9.552 -9.795 -5.591 1.00 94.88 142 PHE A N 1
ATOM 1155 C CA . PHE A 1 142 ? -10.141 -9.380 -4.328 1.00 94.88 142 PHE A CA 1
ATOM 1156 C C . PHE A 1 142 ? -11.396 -10.196 -4.018 1.00 94.88 142 PHE A C 1
ATOM 1158 O O . PHE A 1 142 ? -11.470 -10.804 -2.951 1.00 94.88 142 PHE A O 1
ATOM 1165 N N . TYR A 1 143 ? -12.332 -10.320 -4.964 1.00 96.81 143 TYR A N 1
ATOM 1166 C CA . TYR A 1 143 ? -13.554 -11.103 -4.761 1.00 96.81 143 TYR A CA 1
ATOM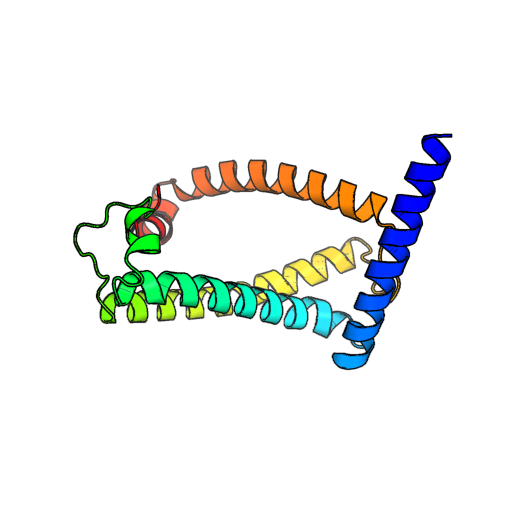 1167 C C . TYR A 1 143 ? -13.264 -12.554 -4.341 1.00 96.81 143 TYR A C 1
ATOM 1169 O O . TYR A 1 143 ? -13.780 -13.044 -3.329 1.00 96.81 143 TYR A O 1
ATOM 1177 N N . TYR A 1 144 ? -12.413 -13.259 -5.093 1.00 97.75 144 TYR A N 1
ATOM 1178 C CA . TYR A 1 144 ? -12.127 -14.664 -4.800 1.00 97.75 144 TYR A CA 1
ATOM 1179 C C . TYR A 1 144 ? -11.265 -14.841 -3.552 1.00 97.75 144 TYR A C 1
ATOM 1181 O O . TYR A 1 144 ? -11.529 -15.754 -2.766 1.00 97.75 144 TYR A O 1
ATOM 1189 N N . SER A 1 145 ? -10.274 -13.975 -3.324 1.00 96.19 145 SER A N 1
ATOM 1190 C CA . SER A 1 145 ? -9.461 -14.036 -2.105 1.00 96.19 145 SER A CA 1
ATOM 1191 C C . SER A 1 145 ? -10.306 -13.775 -0.860 1.00 96.19 145 SER A C 1
ATOM 1193 O O . SER A 1 145 ? -10.216 -14.536 0.101 1.00 96.19 145 SER A O 1
ATOM 1195 N N . HIS A 1 146 ? -11.210 -12.796 -0.897 1.00 95.50 146 HIS A N 1
ATOM 1196 C CA . HIS A 1 146 ? -12.155 -12.523 0.181 1.00 95.50 146 HIS A CA 1
ATOM 1197 C C . HIS A 1 146 ? -13.066 -13.733 0.442 1.00 95.50 146 HIS A C 1
ATOM 1199 O O . HIS A 1 146 ? -13.211 -14.178 1.583 1.00 95.50 146 HIS A O 1
ATOM 1205 N N . ARG A 1 147 ? -13.606 -14.357 -0.612 1.00 96.25 147 ARG A N 1
ATOM 1206 C CA . ARG A 1 147 ? -14.413 -15.579 -0.477 1.00 96.25 147 ARG A CA 1
ATOM 1207 C C . ARG A 1 147 ? -13.629 -16.733 0.155 1.00 96.25 147 ARG A C 1
ATOM 1209 O O . ARG A 1 147 ? -14.166 -17.440 1.006 1.00 96.25 147 ARG A O 1
ATOM 1216 N N . VAL A 1 148 ? -12.364 -16.914 -0.223 1.00 97.62 148 VAL A N 1
ATOM 1217 C CA . VAL A 1 148 ? -11.469 -17.910 0.388 1.00 97.62 148 VAL A CA 1
ATOM 1218 C C . VAL A 1 148 ? -11.197 -17.576 1.855 1.00 97.62 148 VAL A C 1
ATOM 1220 O O . VAL A 1 148 ? -11.248 -18.463 2.706 1.00 97.62 148 VAL A O 1
ATOM 1223 N N . LEU A 1 149 ? -10.971 -16.304 2.182 1.00 96.56 149 LEU A N 1
ATOM 1224 C CA . LEU A 1 149 ? -10.751 -15.843 3.553 1.00 96.56 149 LEU A CA 1
ATOM 1225 C C . LEU A 1 149 ? -11.968 -16.070 4.463 1.00 96.56 149 LEU A C 1
ATOM 1227 O O . LEU A 1 149 ? -11.804 -16.211 5.675 1.00 96.56 149 LEU A O 1
ATOM 1231 N N . HIS A 1 150 ? -13.167 -16.188 3.896 1.00 96.06 150 HIS A N 1
ATOM 1232 C CA . HIS A 1 150 ? -14.380 -16.569 4.617 1.00 96.06 150 HIS A CA 1
ATOM 1233 C C . HIS A 1 150 ? -14.551 -18.077 4.859 1.00 96.06 150 HIS A C 1
ATOM 1235 O O . HIS A 1 150 ? -15.453 -18.466 5.605 1.00 96.06 150 HIS A O 1
ATOM 1241 N N . LEU A 1 151 ? -13.699 -18.942 4.301 1.00 97.69 151 LEU A N 1
ATOM 1242 C CA . LEU A 1 151 ? -13.727 -20.371 4.629 1.00 97.69 151 LEU A CA 1
ATOM 1243 C C . LEU A 1 151 ? -13.398 -20.590 6.117 1.00 97.69 151 LEU A C 1
ATOM 1245 O O . LEU A 1 151 ? -12.585 -19.847 6.667 1.00 97.69 151 LEU A O 1
ATOM 1249 N N . PRO A 1 152 ? -13.942 -21.629 6.785 1.00 97.62 152 PRO A N 1
ATOM 1250 C CA . PRO A 1 152 ? -13.891 -21.756 8.247 1.00 97.62 152 PRO A CA 1
ATOM 1251 C C . PRO A 1 152 ? -12.491 -21.620 8.862 1.00 97.62 152 PRO A C 1
ATOM 1253 O O . PRO A 1 152 ? -12.318 -20.962 9.892 1.00 97.62 152 PRO A O 1
ATOM 1256 N N . PHE A 1 153 ? -11.481 -22.210 8.214 1.00 97.62 153 PHE A N 1
ATOM 1257 C CA . PHE A 1 153 ? -10.094 -22.126 8.660 1.00 97.62 153 PHE A CA 1
ATOM 1258 C C . PHE A 1 153 ? -9.548 -20.695 8.566 1.00 97.62 153 PHE A C 1
ATOM 1260 O O . PHE A 1 153 ? -9.096 -20.144 9.571 1.00 97.62 153 PHE A O 1
ATOM 1267 N N . PHE A 1 154 ? -9.605 -20.073 7.387 1.00 97.19 154 PHE A N 1
ATOM 1268 C CA . PHE A 1 154 ? -9.073 -18.724 7.186 1.00 97.19 154 PHE A CA 1
ATOM 1269 C C . PHE A 1 154 ? -9.882 -17.675 7.946 1.00 97.19 154 PHE A C 1
ATOM 1271 O O . PHE A 1 154 ? -9.304 -16.744 8.511 1.00 97.19 154 PHE A O 1
ATOM 1278 N N . TYR A 1 155 ? -11.192 -17.884 8.070 1.00 96.06 155 TYR A N 1
ATOM 1279 C CA . TYR A 1 155 ? -12.067 -17.007 8.823 1.00 96.06 155 TYR A CA 1
ATOM 1280 C C . TYR A 1 155 ? -11.647 -16.952 10.284 1.00 96.06 155 TYR A C 1
ATOM 1282 O O . TYR A 1 155 ? -11.349 -15.881 10.807 1.00 96.06 155 TYR A O 1
ATOM 1290 N N . LYS A 1 156 ? -11.537 -18.113 10.936 1.00 95.94 156 LYS A N 1
ATOM 1291 C CA . LYS A 1 156 ? -11.189 -18.193 12.358 1.00 95.94 156 LYS A CA 1
ATOM 1292 C C . LYS A 1 156 ? -9.831 -17.556 12.675 1.00 95.94 156 LYS A C 1
ATOM 1294 O O . LYS A 1 156 ? -9.703 -16.914 13.717 1.00 95.94 156 LYS A O 1
ATOM 1299 N N . HIS A 1 157 ? -8.828 -17.743 11.815 1.00 94.12 157 HIS A N 1
ATOM 1300 C CA . HIS A 1 157 ? -7.439 -17.391 12.138 1.00 94.12 157 HIS A CA 1
ATOM 1301 C C . HIS A 1 157 ? -6.978 -16.034 11.585 1.00 94.12 157 HIS A C 1
ATOM 1303 O O . HIS A 1 157 ? -6.102 -15.408 12.193 1.00 94.12 157 HIS A O 1
ATOM 1309 N N . ILE A 1 158 ? -7.560 -15.584 10.469 1.00 92.81 158 ILE A N 1
ATOM 1310 C CA . ILE A 1 158 ? -7.137 -14.389 9.725 1.00 92.81 158 ILE A CA 1
ATOM 1311 C C . ILE A 1 158 ? -8.308 -13.415 9.587 1.00 92.81 158 ILE A C 1
ATOM 1313 O O . ILE A 1 158 ? -8.272 -12.319 10.144 1.00 92.81 158 ILE A O 1
ATOM 1317 N N . HIS A 1 159 ? -9.369 -13.812 8.886 1.00 93.88 159 HIS A N 1
ATOM 1318 C CA . HIS A 1 159 ? -10.384 -12.862 8.435 1.00 93.88 159 HIS A CA 1
ATOM 1319 C C . HIS A 1 159 ? -11.251 -12.313 9.575 1.00 93.88 159 HIS A C 1
ATOM 1321 O O . HIS A 1 159 ? -11.615 -11.144 9.569 1.00 93.88 159 HIS A O 1
ATOM 1327 N N . LYS A 1 160 ? -11.495 -13.100 10.629 1.00 92.94 160 LYS A N 1
ATOM 1328 C CA . LYS A 1 160 ? -12.168 -12.619 11.843 1.00 92.94 160 LYS A CA 1
ATOM 1329 C C . LYS A 1 160 ? -11.381 -11.506 12.543 1.00 92.94 160 LYS A C 1
ATOM 1331 O O . LYS A 1 160 ? -11.999 -10.610 13.102 1.00 92.94 160 LYS A O 1
ATOM 1336 N N . LYS A 1 161 ? -10.042 -11.555 12.518 1.00 90.88 161 LYS A N 1
ATOM 1337 C CA . LYS A 1 161 ? -9.188 -10.485 13.069 1.00 90.88 161 LYS A CA 1
ATOM 1338 C C . LYS A 1 161 ? -9.220 -9.244 12.184 1.00 90.88 161 LYS A C 1
ATOM 1340 O O . LYS A 1 161 ? -9.274 -8.139 12.700 1.00 90.88 161 LYS A O 1
ATOM 1345 N N . HIS A 1 162 ? -9.217 -9.427 10.863 1.00 88.19 162 HIS A N 1
ATOM 1346 C CA . HIS A 1 162 ? -9.402 -8.323 9.919 1.00 88.19 162 HIS A CA 1
ATOM 1347 C C . HIS A 1 162 ? -10.727 -7.581 10.177 1.00 88.19 162 HIS A C 1
ATOM 1349 O O . HIS A 1 162 ? -10.736 -6.359 10.232 1.00 88.19 162 HIS A O 1
ATOM 1355 N N . HIS A 1 163 ? -11.800 -8.319 10.478 1.00 89.44 163 HIS A N 1
ATOM 1356 C CA . HIS A 1 163 ? -13.107 -7.779 10.876 1.00 89.44 163 HIS A CA 1
ATOM 1357 C C . HIS A 1 163 ? -13.204 -7.282 12.338 1.00 89.44 163 HIS A C 1
ATOM 1359 O O . HIS A 1 163 ? -14.294 -6.910 12.773 1.00 89.44 163 HIS A O 1
ATOM 1365 N N . GLU A 1 164 ? -12.113 -7.273 13.124 1.00 86.19 164 GLU A N 1
ATOM 1366 C CA . GLU A 1 164 ? -12.105 -6.713 14.498 1.00 86.19 164 GLU A CA 1
ATOM 1367 C C . GLU A 1 164 ? -12.449 -5.218 14.469 1.00 86.19 164 GLU A C 1
ATOM 1369 O O . GLU A 1 164 ? -13.228 -4.737 15.293 1.00 86.19 164 GLU A O 1
ATOM 1374 N N . TRP A 1 165 ? -11.916 -4.510 13.473 1.00 80.62 165 TRP A N 1
ATOM 1375 C CA . TRP A 1 165 ? -12.223 -3.116 13.183 1.00 80.62 165 TRP A CA 1
ATOM 1376 C C . TRP A 1 165 ? -13.195 -3.081 12.012 1.00 80.62 165 TRP A C 1
ATOM 1378 O O . TRP A 1 165 ? -12.791 -3.165 10.856 1.00 80.62 165 TRP A O 1
ATOM 1388 N N . LYS A 1 166 ? -14.493 -3.028 12.322 1.00 72.00 166 LYS A N 1
ATOM 1389 C CA . LYS A 1 166 ? -15.550 -3.029 11.309 1.00 72.00 166 LYS A CA 1
ATOM 1390 C C . LYS A 1 166 ? -15.466 -1.765 10.449 1.00 72.00 166 LYS A C 1
ATOM 1392 O O . LYS A 1 166 ? -15.926 -0.703 10.863 1.00 72.00 166 LYS A O 1
ATOM 1397 N N . SER A 1 167 ? -14.912 -1.905 9.254 1.00 60.66 167 SER A N 1
ATOM 1398 C CA . SER A 1 167 ? -15.229 -1.023 8.133 1.00 60.66 167 SER A CA 1
ATOM 1399 C C . SER A 1 167 ? -16.546 -1.469 7.484 1.00 60.66 167 SER A C 1
ATOM 1401 O O . SER A 1 167 ? -16.895 -2.643 7.627 1.00 60.66 167 SER A O 1
ATOM 1403 N N . PRO A 1 168 ? -17.307 -0.555 6.849 1.00 44.47 168 PRO A N 1
ATOM 1404 C CA . PRO A 1 168 ? -18.445 -0.942 6.018 1.00 44.47 168 PRO A CA 1
ATOM 1405 C C . PRO A 1 168 ? -18.021 -1.885 4.887 1.00 44.47 168 PRO A C 1
ATOM 1407 O O . PRO A 1 168 ? -16.852 -1.784 4.443 1.00 44.47 168 PRO A O 1
#

pLDDT: mean 89.49, std 8.35, range [44.47, 97.88]

InterPro domains:
  IPR050307 Sterol desaturase-related [PTHR11863] (20-168)

Secondary structure (DSSP, 8-state):
-HHHHHHHHHHHHHHHHHHHHHHHHHHH-S-HHHIIIIIHHHHHHHHHHHHHHHHHHHHHH---HHHHTT--S--TTPSPPHHHHHHHHHHHHHHHHHHHHHHHHHHHHHHHTT----SSPPPHHHHHHHHHHHHHHHHHHHHHHHHHHTSHHHIIIIIHHHTTS---

Organism: NCBI:txid2747483